Protein AF-A0AAW6XYH4-F1 (afdb_monomer)

Radius of gyration: 12.95 Å; Cα contacts (8 Å, |Δi|>4): 66; chains: 1; bounding box: 28×28×33 Å

Mean predicted aligned error: 4.29 Å

Solvent-accessible surface area (backbone atoms only — not comparable to full-atom values): 4833 Å² total; per-residue (Å²): 139,86,75,89,87,83,85,52,55,88,79,78,39,92,69,86,85,89,85,65,59,94,90,67,48,54,48,60,52,51,43,51,51,53,51,53,53,54,74,76,42,55,51,94,79,44,73,41,76,47,77,30,92,84,73,42,70,61,46,62,72,58,63,73,39,87,31,39,80,48,77,48,94

Foldseek 3Di:
DDDDDDDDCVPVHVDDDDDDDPPRCSLVVVQVVLVVVLVVDPLVGAADEAEDPPPCPSCVPVCPRSRYPYYHD

Structure (mmCIF, N/CA/C/O backbone):
data_AF-A0AAW6XYH4-F1
#
_entry.id   AF-A0AAW6XYH4-F1
#
loop_
_atom_site.group_PDB
_atom_site.id
_atom_site.type_symbol
_atom_site.label_atom_id
_atom_site.label_alt_id
_atom_site.label_comp_id
_atom_site.label_asym_id
_atom_site.label_entity_id
_atom_site.label_seq_id
_atom_site.pdbx_PDB_ins_code
_atom_site.Cartn_x
_atom_site.Cartn_y
_atom_site.Cartn_z
_atom_site.occupancy
_atom_site.B_iso_or_equiv
_atom_site.auth_seq_id
_atom_site.auth_comp_id
_atom_site.auth_asym_id
_atom_site.auth_atom_id
_atom_site.pdbx_PDB_model_num
ATOM 1 N N . MET A 1 1 ? 14.029 8.914 -17.356 1.00 52.03 1 MET A N 1
ATOM 2 C CA . MET A 1 1 ? 13.324 7.625 -17.200 1.00 52.03 1 MET A CA 1
ATOM 3 C C . MET A 1 1 ? 11.862 7.996 -17.166 1.00 52.03 1 MET A C 1
ATOM 5 O O . MET A 1 1 ? 11.353 8.287 -16.096 1.00 52.03 1 MET A O 1
ATOM 9 N N . ASP A 1 2 ? 11.246 8.104 -18.338 1.00 72.31 2 ASP A N 1
ATOM 10 C CA . ASP A 1 2 ? 9.864 8.569 -18.454 1.00 72.31 2 ASP A CA 1
ATOM 11 C C . ASP A 1 2 ? 8.995 7.365 -18.820 1.00 72.31 2 ASP A C 1
ATOM 13 O O . ASP A 1 2 ? 9.284 6.666 -19.792 1.00 72.31 2 ASP A O 1
ATOM 17 N N . GLY A 1 3 ? 7.986 7.071 -17.997 1.00 80.31 3 GLY A N 1
ATOM 18 C CA . GLY A 1 3 ? 7.099 5.919 -18.165 1.00 80.31 3 GLY A CA 1
ATOM 19 C C . GLY A 1 3 ? 6.449 5.475 -16.855 1.00 80.31 3 GLY A C 1
ATOM 20 O O . GLY A 1 3 ? 6.870 5.879 -15.772 1.00 80.31 3 GLY A O 1
ATOM 21 N N . ALA A 1 4 ? 5.406 4.648 -16.952 1.00 85.88 4 ALA A N 1
ATOM 22 C CA . ALA A 1 4 ? 4.761 4.069 -15.778 1.00 85.88 4 ALA A CA 1
ATOM 23 C C . ALA A 1 4 ? 5.737 3.142 -15.035 1.00 85.88 4 ALA A C 1
ATOM 25 O O . ALA A 1 4 ? 6.353 2.264 -15.639 1.00 85.88 4 ALA A O 1
ATOM 26 N N . PHE A 1 5 ? 5.858 3.331 -13.723 1.00 89.12 5 PHE A N 1
ATOM 27 C CA . PHE A 1 5 ? 6.562 2.396 -12.853 1.00 89.12 5 PHE A CA 1
ATOM 28 C C . PHE A 1 5 ? 5.632 1.225 -12.509 1.00 89.12 5 PHE A C 1
ATOM 30 O O . PHE A 1 5 ? 4.496 1.446 -12.091 1.00 89.12 5 PHE A O 1
ATOM 37 N N . GLY A 1 6 ? 6.106 -0.007 -12.692 1.00 90.69 6 GLY A N 1
ATOM 38 C CA . GLY A 1 6 ? 5.370 -1.228 -12.367 1.00 90.69 6 GLY A CA 1
ATOM 39 C C .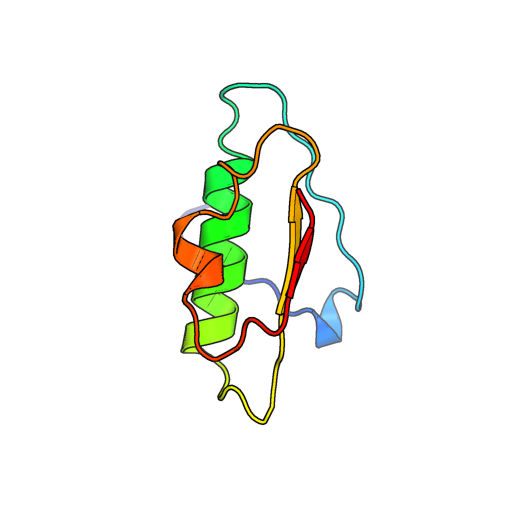 GLY A 1 6 ? 6.083 -2.035 -11.287 1.00 90.69 6 GLY A C 1
ATOM 40 O O . GLY A 1 6 ? 7.307 -2.129 -11.303 1.00 90.69 6 GLY A O 1
ATOM 41 N N . LEU A 1 7 ? 5.302 -2.620 -10.378 1.00 90.25 7 LEU A N 1
ATOM 42 C CA . LEU A 1 7 ? 5.754 -3.560 -9.352 1.00 90.25 7 LEU A CA 1
ATOM 43 C C . LEU A 1 7 ? 4.950 -4.858 -9.495 1.00 90.25 7 LEU A C 1
ATOM 45 O O . LEU A 1 7 ? 3.720 -4.814 -9.517 1.00 90.25 7 LEU A O 1
ATOM 49 N N . ASP A 1 8 ? 5.627 -6.000 -9.573 1.00 90.94 8 ASP A N 1
ATOM 50 C CA . ASP A 1 8 ? 5.018 -7.327 -9.639 1.00 90.94 8 ASP A CA 1
ATOM 51 C C . ASP A 1 8 ? 5.426 -8.132 -8.404 1.00 90.94 8 ASP A C 1
ATOM 53 O O . ASP A 1 8 ? 6.465 -8.782 -8.377 1.00 90.94 8 ASP A O 1
ATOM 57 N N . ILE A 1 9 ? 4.574 -8.143 -7.379 1.00 87.44 9 ILE A N 1
ATOM 58 C CA . ILE A 1 9 ? 4.837 -8.851 -6.114 1.00 87.44 9 ILE A CA 1
ATOM 59 C C . ILE A 1 9 ? 5.027 -10.369 -6.283 1.00 87.44 9 ILE A C 1
ATOM 61 O O . ILE A 1 9 ? 5.583 -11.023 -5.403 1.00 87.44 9 ILE A O 1
ATOM 65 N N . SER A 1 10 ? 4.582 -10.951 -7.402 1.00 87.94 10 SER A N 1
ATOM 66 C CA . SER A 1 10 ? 4.818 -12.365 -7.690 1.00 87.94 10 SER A CA 1
ATOM 67 C C . SER A 1 10 ? 6.221 -12.616 -8.239 1.00 87.94 10 SER A C 1
ATOM 69 O O . SER A 1 10 ? 6.735 -13.720 -8.065 1.00 87.94 10 SER A O 1
ATOM 71 N N . LYS A 1 11 ? 6.822 -11.639 -8.929 1.00 93.62 11 LYS A N 1
ATOM 72 C CA . LYS A 1 11 ? 8.164 -11.751 -9.524 1.00 93.62 11 LYS A CA 1
ATOM 73 C C . LYS A 1 11 ? 9.246 -11.096 -8.669 1.00 93.62 11 LYS A C 1
ATOM 75 O O . LYS A 1 11 ? 10.317 -11.671 -8.512 1.00 93.62 11 LYS A O 1
ATOM 80 N N . ASP A 1 12 ? 8.951 -9.929 -8.111 1.00 91.88 12 ASP A N 1
ATOM 81 C CA . ASP A 1 12 ? 9.872 -9.100 -7.327 1.00 91.88 12 ASP A CA 1
ATOM 82 C C . ASP A 1 12 ? 10.016 -9.602 -5.880 1.00 91.88 12 ASP A C 1
ATOM 84 O O . ASP A 1 12 ? 10.968 -9.257 -5.181 1.00 91.88 12 ASP A O 1
ATOM 88 N N . GLY A 1 13 ? 9.093 -10.464 -5.445 1.00 90.19 13 GLY A N 1
ATOM 89 C CA . GLY A 1 13 ? 9.086 -11.108 -4.139 1.00 90.19 13 GLY A CA 1
ATOM 90 C C . GLY A 1 13 ? 7.869 -10.713 -3.295 1.00 90.19 13 GLY A C 1
ATOM 91 O O . GLY A 1 13 ? 7.338 -9.608 -3.423 1.00 90.19 13 GLY A O 1
ATOM 92 N N . PRO A 1 14 ? 7.429 -11.596 -2.380 1.00 90.25 14 PRO A N 1
ATOM 93 C CA . PRO A 1 14 ? 6.169 -11.427 -1.652 1.00 90.25 14 PRO A CA 1
ATOM 94 C C . PRO A 1 14 ? 6.211 -10.313 -0.593 1.00 90.25 14 PRO A C 1
ATOM 96 O O . PRO A 1 14 ? 5.191 -10.005 0.027 1.00 90.25 14 PRO A O 1
ATOM 99 N N . HIS A 1 15 ? 7.388 -9.734 -0.337 1.00 93.12 15 HIS A N 1
ATOM 100 C CA . HIS A 1 15 ? 7.621 -8.749 0.712 1.00 93.12 15 HIS A CA 1
ATOM 101 C C . HIS A 1 15 ? 8.453 -7.588 0.170 1.00 93.12 15 HIS A C 1
ATOM 103 O O . HIS A 1 15 ? 9.489 -7.801 -0.454 1.00 93.12 15 HIS A O 1
ATOM 109 N N . GLY A 1 16 ? 8.020 -6.361 0.459 1.00 91.25 16 GLY A N 1
ATOM 110 C CA . GLY A 1 16 ? 8.719 -5.135 0.085 1.00 91.25 16 GLY A CA 1
ATOM 111 C C . GLY A 1 16 ? 8.909 -4.207 1.281 1.00 91.25 16 GLY A C 1
ATOM 112 O O . GLY A 1 16 ? 8.134 -4.238 2.238 1.00 91.25 16 GLY A O 1
ATOM 113 N N . LEU A 1 17 ? 9.939 -3.362 1.215 1.00 94.19 17 LEU A N 1
ATOM 114 C CA . LEU A 1 17 ? 10.213 -2.318 2.200 1.00 94.19 17 LEU A CA 1
ATOM 115 C C 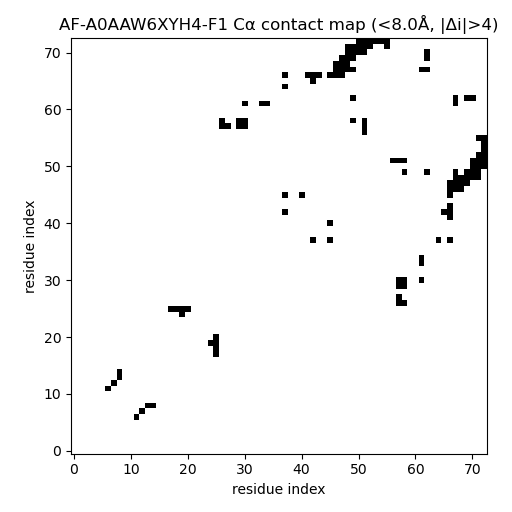. LEU A 1 17 ? 10.122 -0.948 1.527 1.00 94.19 17 LEU A C 1
ATOM 117 O O . LEU A 1 17 ? 10.840 -0.678 0.568 1.00 94.19 17 LEU A O 1
ATOM 121 N N . ILE A 1 18 ? 9.283 -0.067 2.073 1.00 92.44 18 ILE A N 1
ATOM 122 C CA . ILE A 1 18 ? 9.190 1.333 1.651 1.00 92.44 18 ILE A CA 1
ATOM 123 C C . ILE A 1 18 ? 9.651 2.214 2.810 1.00 92.44 18 ILE A C 1
ATOM 125 O O . ILE A 1 18 ? 9.011 2.271 3.862 1.00 92.44 18 ILE A O 1
ATOM 129 N N . ALA A 1 19 ? 10.756 2.925 2.602 1.00 93.69 19 ALA A N 1
ATOM 130 C CA . ALA A 1 19 ? 11.332 3.849 3.568 1.00 93.69 19 ALA A CA 1
ATOM 131 C C . ALA A 1 19 ? 11.322 5.277 3.013 1.00 93.69 19 ALA A C 1
ATOM 133 O O . ALA A 1 19 ? 11.544 5.502 1.827 1.00 93.69 19 ALA A O 1
ATOM 134 N N . GLY A 1 20 ? 11.071 6.249 3.885 1.00 91.81 20 GLY A N 1
ATOM 135 C CA . GLY A 1 20 ? 11.049 7.657 3.513 1.00 91.81 20 GLY A CA 1
ATOM 136 C C . GLY A 1 20 ? 10.890 8.549 4.737 1.00 91.81 20 GLY A C 1
ATOM 137 O O . GLY A 1 20 ? 10.177 8.202 5.682 1.00 91.81 20 GLY A O 1
ATOM 138 N N . THR A 1 21 ? 11.568 9.694 4.728 1.00 93.06 21 THR A N 1
ATOM 139 C CA . THR A 1 21 ? 11.457 10.723 5.769 1.00 93.06 21 THR A CA 1
ATOM 140 C C . THR A 1 21 ? 10.119 11.465 5.669 1.00 93.06 21 THR A C 1
ATOM 142 O O . THR A 1 21 ? 9.391 11.350 4.678 1.00 93.06 21 THR A O 1
ATOM 145 N N . THR A 1 22 ? 9.755 12.237 6.694 1.00 89.75 22 THR A N 1
ATOM 146 C CA . THR A 1 22 ? 8.577 13.117 6.629 1.00 89.75 22 THR A CA 1
ATOM 147 C C . THR A 1 22 ? 8.670 14.037 5.406 1.00 89.75 22 THR A C 1
ATOM 149 O O . THR A 1 22 ? 9.711 14.643 5.174 1.00 89.75 22 THR A O 1
ATOM 152 N N . GLY A 1 23 ? 7.590 14.129 4.626 1.00 91.19 23 GLY A N 1
ATOM 153 C CA . GLY A 1 23 ? 7.538 14.944 3.406 1.00 91.19 23 GLY A CA 1
ATOM 154 C C . GLY A 1 23 ? 8.055 14.257 2.135 1.00 91.19 23 GLY A C 1
ATOM 155 O O . GLY A 1 23 ? 7.867 14.796 1.055 1.00 91.19 23 GLY A O 1
ATOM 156 N N . SER A 1 24 ? 8.629 13.051 2.225 1.00 94.25 24 SER A N 1
ATOM 157 C CA . SER A 1 24 ? 9.132 12.304 1.052 1.00 94.25 24 SER A CA 1
ATOM 158 C C . SER A 1 24 ? 8.050 11.679 0.160 1.00 94.25 24 SER A C 1
ATOM 160 O O . SER A 1 24 ? 8.369 11.125 -0.885 1.00 94.25 24 SER A O 1
ATOM 162 N N . GLY A 1 25 ? 6.781 11.710 0.580 1.00 93.12 25 GLY A N 1
ATOM 163 C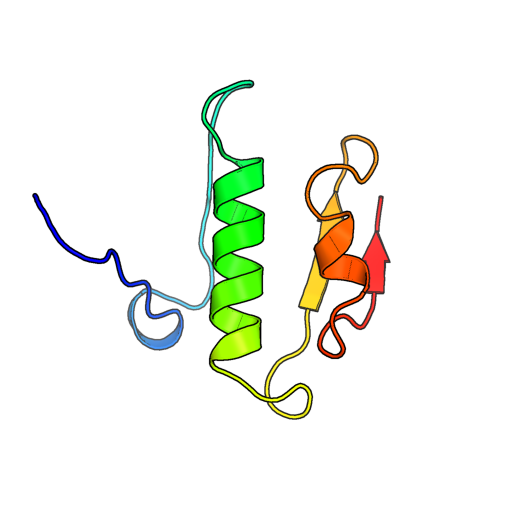 CA . GLY A 1 25 ? 5.679 11.074 -0.152 1.00 93.12 25 GLY A CA 1
ATOM 164 C C . GLY A 1 25 ? 5.439 9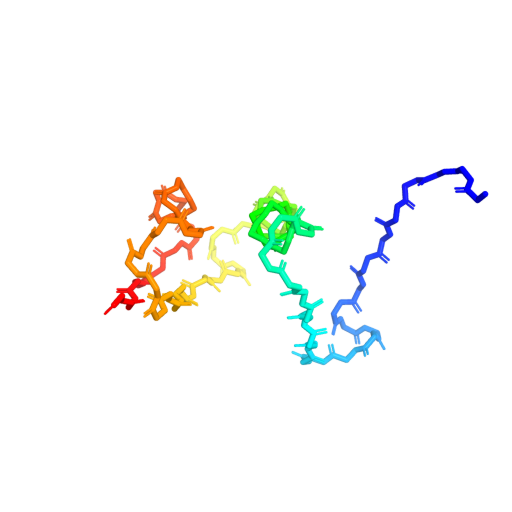.596 0.183 1.00 93.12 25 GLY A C 1
ATOM 165 O O . GLY A 1 25 ? 4.638 8.954 -0.482 1.00 93.12 25 GLY A O 1
ATOM 166 N N . LYS A 1 26 ? 6.060 9.039 1.237 1.00 93.06 26 LYS A N 1
ATOM 167 C CA . LYS A 1 26 ? 5.857 7.631 1.647 1.00 93.06 26 LYS A CA 1
ATOM 168 C C . LYS A 1 26 ? 4.380 7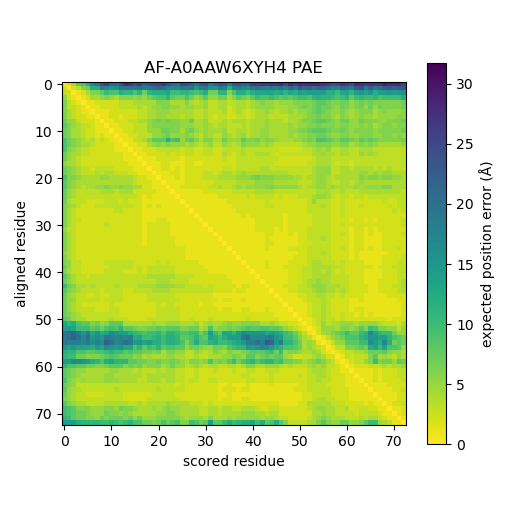.237 1.796 1.00 93.06 26 LYS A C 1
ATOM 170 O O . LYS A 1 26 ? 3.995 6.153 1.371 1.00 93.06 26 LYS A O 1
ATOM 175 N N . SER A 1 27 ? 3.570 8.082 2.438 1.00 91.06 27 SER A N 1
ATOM 176 C CA . SER A 1 27 ? 2.140 7.799 2.631 1.00 91.06 27 SER A CA 1
ATOM 177 C C . SER A 1 27 ? 1.387 7.791 1.301 1.00 91.06 27 SER A C 1
ATOM 179 O O . SER A 1 27 ? 0.617 6.873 1.056 1.00 91.06 27 SER A O 1
ATOM 181 N N . GLU A 1 28 ? 1.685 8.747 0.420 1.00 92.94 28 GLU A N 1
ATOM 182 C CA . GLU A 1 28 ? 1.091 8.834 -0.918 1.00 92.94 28 GLU A CA 1
ATOM 183 C C . GLU A 1 28 ? 1.432 7.604 -1.769 1.00 92.94 28 GLU A C 1
ATOM 185 O O . GLU A 1 28 ? 0.569 7.023 -2.426 1.00 92.94 28 GLU A O 1
ATOM 190 N N . LEU A 1 29 ? 2.687 7.148 -1.704 1.00 93.25 29 LEU A N 1
ATOM 191 C CA . LEU A 1 29 ? 3.134 5.942 -2.395 1.00 93.25 29 LEU A CA 1
ATOM 192 C C . LEU A 1 29 ? 2.423 4.687 -1.870 1.00 93.25 29 LEU A C 1
ATOM 194 O O . LEU A 1 29 ? 2.011 3.842 -2.660 1.00 93.25 29 LEU A O 1
ATOM 198 N N . LEU A 1 30 ? 2.255 4.564 -0.550 1.00 93.38 30 LEU A N 1
ATOM 199 C CA . LEU A 1 30 ? 1.527 3.445 0.056 1.00 93.38 30 LEU A CA 1
ATOM 200 C C . LEU A 1 30 ? 0.054 3.430 -0.374 1.00 93.38 30 LEU A C 1
ATOM 202 O O . LEU A 1 30 ? -0.451 2.375 -0.751 1.00 93.38 30 LEU A O 1
ATOM 206 N N . GLN A 1 31 ? -0.617 4.583 -0.370 1.00 93.56 31 GLN A N 1
ATOM 207 C CA . GLN A 1 31 ? -1.997 4.703 -0.853 1.00 93.56 31 GLN A CA 1
ATOM 208 C C . GLN A 1 31 ? -2.102 4.364 -2.342 1.00 93.56 31 GLN A C 1
ATOM 210 O O . GLN A 1 31 ? -2.973 3.589 -2.730 1.00 93.56 31 GLN A O 1
ATOM 215 N N . SER A 1 32 ? -1.173 4.864 -3.162 1.00 94.00 32 SER A N 1
ATOM 216 C CA . SER A 1 32 ? -1.109 4.567 -4.598 1.00 94.00 32 SER A CA 1
ATOM 217 C C . SER A 1 32 ? -0.916 3.075 -4.869 1.00 94.00 32 SER A C 1
ATOM 219 O O . SER A 1 32 ? -1.568 2.517 -5.753 1.00 94.00 32 SER A O 1
ATOM 221 N N . LEU A 1 33 ? -0.060 2.405 -4.091 1.00 93.56 33 LEU A N 1
ATOM 222 C CA . LEU A 1 33 ? 0.159 0.964 -4.187 1.00 93.56 33 LEU A CA 1
ATOM 223 C C . LEU A 1 33 ? -1.111 0.181 -3.829 1.00 93.56 33 LEU A C 1
ATOM 225 O O . LEU A 1 33 ? -1.531 -0.685 -4.595 1.00 93.56 33 LEU A O 1
ATOM 229 N N . VAL A 1 34 ? -1.748 0.509 -2.701 1.00 94.88 34 VAL A N 1
ATOM 230 C CA . VAL A 1 34 ? -2.996 -0.140 -2.263 1.00 94.88 34 VAL A CA 1
ATOM 231 C C . VAL A 1 34 ? -4.110 0.074 -3.288 1.00 94.88 34 VAL A C 1
ATOM 233 O O . VAL A 1 34 ? -4.766 -0.886 -3.686 1.00 94.88 34 VAL A O 1
ATOM 236 N N . ALA A 1 35 ? -4.291 1.302 -3.776 1.00 95.19 35 ALA A N 1
ATOM 237 C CA . ALA A 1 35 ? -5.294 1.624 -4.786 1.00 95.19 35 ALA A CA 1
ATOM 238 C C . ALA A 1 35 ? -5.038 0.889 -6.111 1.00 95.19 35 AL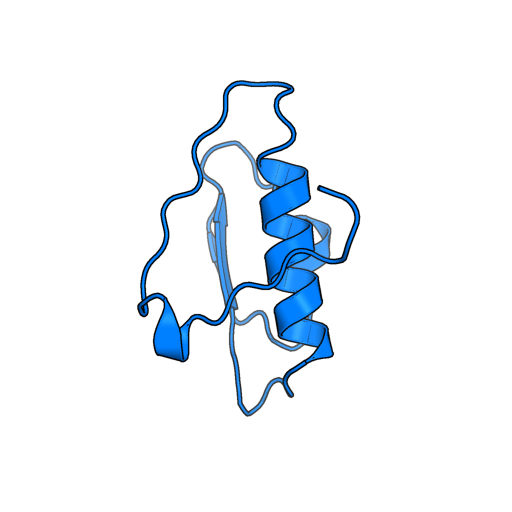A A C 1
ATOM 240 O O . ALA A 1 35 ? -5.966 0.322 -6.684 1.00 95.19 35 ALA A O 1
ATOM 241 N N . SER A 1 36 ? -3.786 0.828 -6.573 1.00 95.38 36 SER A N 1
ATOM 242 C CA . SER A 1 36 ? -3.425 0.107 -7.803 1.00 95.38 36 SER A CA 1
ATOM 243 C C . SER A 1 36 ? -3.734 -1.387 -7.689 1.00 95.38 36 SER A C 1
ATOM 245 O O . SER A 1 36 ? -4.313 -1.975 -8.601 1.00 95.38 36 SER A O 1
ATOM 247 N N . LEU A 1 37 ? -3.416 -1.995 -6.542 1.00 95.12 37 LEU A N 1
ATOM 248 C CA . LEU A 1 37 ? -3.750 -3.391 -6.261 1.00 95.12 37 LEU A CA 1
ATOM 249 C C . LEU A 1 37 ? -5.268 -3.616 -6.177 1.00 95.12 37 LEU A C 1
ATOM 251 O O . LEU A 1 37 ? -5.754 -4.622 -6.692 1.00 95.12 37 LEU A O 1
ATOM 255 N N . ALA A 1 38 ? -6.013 -2.684 -5.578 1.00 96.75 38 ALA A N 1
ATOM 256 C CA . ALA A 1 38 ? -7.471 -2.745 -5.466 1.00 96.75 38 ALA A CA 1
ATOM 257 C C . ALA A 1 38 ? -8.174 -2.634 -6.827 1.00 96.75 38 ALA A C 1
ATOM 259 O O . ALA A 1 38 ? -9.167 -3.314 -7.063 1.00 96.75 38 ALA A O 1
ATOM 260 N N . VAL A 1 39 ? -7.657 -1.795 -7.731 1.00 96.44 39 VAL A N 1
ATOM 261 C CA . VAL A 1 39 ? -8.176 -1.648 -9.102 1.00 96.44 39 VAL A CA 1
ATOM 262 C C . VAL A 1 39 ? -7.877 -2.891 -9.941 1.00 96.44 39 VAL A C 1
ATOM 264 O O . VAL A 1 39 ? -8.710 -3.304 -10.745 1.00 96.44 39 VAL A O 1
ATOM 267 N N . ALA A 1 40 ? -6.707 -3.505 -9.754 1.00 95.50 40 ALA A N 1
ATOM 268 C CA . ALA A 1 40 ? -6.281 -4.662 -10.537 1.00 95.50 40 ALA A CA 1
ATOM 269 C C . ALA A 1 40 ? -6.898 -5.999 -10.081 1.00 95.50 40 ALA A C 1
ATOM 271 O O . ALA A 1 40 ? -6.845 -6.972 -10.831 1.00 95.50 40 ALA A O 1
ATOM 272 N N . ASN A 1 41 ? -7.468 -6.076 -8.872 1.00 96.56 41 ASN A N 1
ATOM 273 C CA . ASN A 1 41 ? -7.922 -7.335 -8.273 1.00 96.56 41 ASN A CA 1
ATOM 274 C C . ASN A 1 41 ? -9.323 -7.210 -7.672 1.00 96.56 41 ASN A C 1
ATOM 276 O O . ASN A 1 41 ? -9.688 -6.178 -7.125 1.00 96.56 41 ASN A O 1
ATOM 280 N N . THR A 1 42 ? -10.112 -8.286 -7.695 1.00 98.25 42 THR A N 1
ATOM 281 C CA . THR A 1 42 ? -11.396 -8.323 -6.968 1.00 98.25 42 THR A CA 1
ATOM 282 C C . THR A 1 42 ? -11.180 -8.561 -5.464 1.00 98.25 42 THR A C 1
ATOM 284 O O . THR A 1 42 ? -10.221 -9.256 -5.119 1.00 98.25 42 THR A O 1
ATOM 287 N N . PRO A 1 43 ? -12.090 -8.121 -4.572 1.00 97.75 43 PRO A N 1
ATOM 288 C CA . PRO A 1 43 ? -11.994 -8.387 -3.128 1.00 97.75 43 PRO A CA 1
ATOM 289 C C . PRO A 1 43 ? -11.919 -9.875 -2.753 1.00 97.75 43 PRO A C 1
ATOM 291 O O . PRO A 1 43 ? -11.280 -10.246 -1.779 1.00 97.75 43 PRO A O 1
ATOM 294 N N . ASN A 1 44 ? -12.502 -10.763 -3.564 1.00 97.75 44 ASN A N 1
ATOM 295 C CA . ASN A 1 44 ? -12.420 -12.210 -3.327 1.00 97.75 44 ASN A CA 1
ATOM 296 C C . ASN A 1 44 ? -11.029 -12.800 -3.623 1.00 97.75 44 ASN A C 1
ATOM 298 O O . ASN A 1 44 ? -10.743 -13.920 -3.209 1.00 97.75 44 ASN A O 1
ATOM 302 N N . ALA A 1 45 ? -10.190 -12.078 -4.369 1.00 96.75 45 ALA A N 1
ATOM 303 C CA . ALA A 1 45 ? -8.857 -12.518 -4.774 1.00 96.75 45 ALA A CA 1
ATOM 304 C C . ALA A 1 45 ? -7.737 -11.855 -3.956 1.00 96.75 45 ALA A C 1
ATOM 306 O O . ALA A 1 45 ? -6.635 -12.394 -3.888 1.00 96.75 45 ALA A O 1
ATOM 307 N N . LEU A 1 46 ? -8.004 -10.696 -3.344 1.00 96.19 46 LEU A N 1
ATOM 308 C CA . LEU A 1 46 ? -7.023 -9.933 -2.580 1.00 96.19 46 LEU A CA 1
ATOM 309 C C . LEU A 1 46 ? -7.698 -9.184 -1.431 1.00 96.19 46 LEU A C 1
ATOM 311 O O . LEU A 1 46 ? -8.639 -8.427 -1.653 1.00 96.19 46 LEU A O 1
ATOM 315 N N . ASN A 1 47 ? -7.144 -9.339 -0.230 1.00 97.56 47 ASN A N 1
ATOM 316 C CA . ASN A 1 47 ? -7.565 -8.611 0.962 1.00 97.56 47 ASN A CA 1
ATOM 317 C C . ASN A 1 47 ? -6.421 -7.750 1.507 1.00 97.56 47 ASN A C 1
ATOM 319 O O . ASN A 1 47 ? -5.253 -8.133 1.417 1.00 97.56 47 ASN A O 1
ATOM 323 N N . PHE A 1 48 ? -6.763 -6.627 2.137 1.00 96.62 48 PHE A N 1
ATOM 324 C CA . PHE A 1 48 ? -5.824 -5.756 2.837 1.00 96.62 48 PHE A CA 1
ATOM 325 C C . PHE A 1 48 ? -6.047 -5.781 4.348 1.00 96.62 48 PHE A C 1
ATOM 327 O O . PHE A 1 48 ? -7.171 -5.649 4.835 1.00 96.62 48 PHE A O 1
ATOM 334 N N . VAL A 1 49 ? -4.940 -5.873 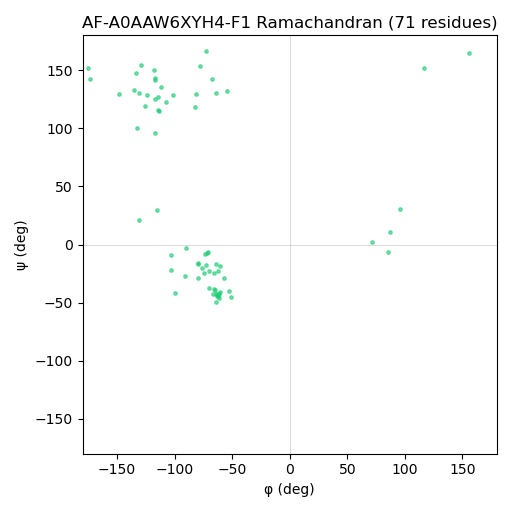5.084 1.00 95.75 49 VAL A N 1
ATOM 33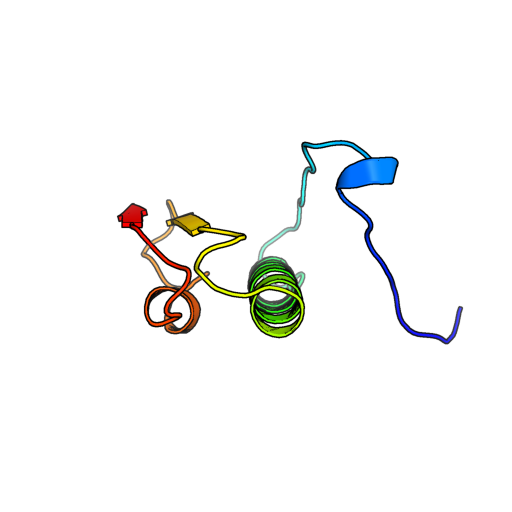5 C CA . VAL A 1 49 ? -4.860 -5.526 6.505 1.00 95.75 49 VAL A CA 1
ATOM 336 C C . VAL A 1 49 ? -3.954 -4.308 6.603 1.00 95.75 49 VAL A C 1
ATOM 338 O O . VAL A 1 49 ? -2.778 -4.379 6.247 1.00 95.75 49 VAL A O 1
ATOM 341 N N . LEU A 1 50 ? -4.510 -3.181 7.036 1.00 93.62 50 LEU A N 1
ATOM 342 C CA . LEU A 1 50 ? -3.813 -1.898 7.053 1.00 93.62 50 LEU A CA 1
ATOM 343 C C . LEU A 1 50 ? -3.341 -1.594 8.476 1.00 93.62 50 LEU A C 1
ATOM 345 O O . LEU A 1 50 ? -4.127 -1.655 9.417 1.00 93.62 50 LEU A O 1
ATOM 349 N N . VAL A 1 51 ? -2.060 -1.274 8.646 1.00 91.62 51 VAL A N 1
ATOM 350 C CA . VAL A 1 51 ? -1.467 -0.981 9.960 1.00 91.62 51 VAL A CA 1
ATOM 351 C C . VAL A 1 51 ? -0.776 0.379 9.907 1.00 91.62 51 VAL A C 1
ATOM 353 O O . VAL A 1 51 ? 0.148 0.569 9.115 1.00 91.62 51 VAL A O 1
ATOM 356 N N . ASP A 1 52 ? -1.213 1.327 10.738 1.00 87.25 52 ASP A N 1
ATOM 357 C CA . ASP A 1 52 ? -0.657 2.682 10.815 1.00 87.25 52 ASP A CA 1
ATOM 358 C C . ASP A 1 52 ? -0.385 3.122 12.258 1.00 87.25 52 ASP A C 1
ATOM 360 O O . ASP A 1 52 ? -1.261 3.618 12.953 1.00 87.25 52 ASP A O 1
ATOM 364 N N . TYR A 1 53 ? 0.878 3.041 12.672 1.00 79.69 53 TYR A N 1
ATOM 365 C CA . TYR A 1 53 ? 1.326 3.401 14.020 1.00 79.69 53 TYR A CA 1
ATOM 366 C C . TYR A 1 53 ? 1.312 4.905 14.344 1.00 79.69 53 TYR A C 1
ATOM 368 O O . TYR A 1 53 ? 1.636 5.280 15.471 1.00 79.69 53 TYR A O 1
ATOM 376 N N . LYS A 1 54 ? 1.031 5.795 13.379 1.00 74.25 54 LYS A N 1
ATOM 377 C CA . LYS A 1 54 ? 1.178 7.252 13.560 1.00 74.25 54 LYS A CA 1
ATOM 378 C C . LYS A 1 54 ? -0.149 8.018 13.478 1.00 74.25 54 LYS A C 1
ATOM 380 O O . LYS A 1 54 ? -0.153 9.191 13.108 1.00 74.25 54 LYS A O 1
ATOM 385 N N . GLY A 1 55 ? -1.258 7.381 13.860 1.00 65.38 55 GLY A N 1
ATOM 386 C CA . GLY A 1 55 ? -2.563 8.041 14.003 1.00 65.38 55 GLY A CA 1
ATOM 387 C C . GLY A 1 55 ? -3.484 7.926 12.786 1.00 65.38 55 GLY A C 1
ATOM 388 O O . GLY A 1 55 ? -4.271 8.835 12.528 1.00 65.38 55 GLY A O 1
ATOM 389 N N . GLY A 1 56 ? -3.376 6.834 12.025 1.00 64.38 56 GLY A N 1
ATOM 390 C CA . GLY A 1 56 ? -4.370 6.415 11.025 1.00 64.38 56 GLY A CA 1
ATOM 391 C C . GLY A 1 56 ? -4.471 7.260 9.748 1.00 64.38 56 GLY A C 1
ATOM 392 O O . GLY A 1 56 ? -5.311 6.978 8.893 1.00 64.38 56 GLY A O 1
ATOM 393 N N . ALA A 1 57 ? -3.647 8.296 9.583 1.00 74.88 57 ALA A N 1
ATOM 394 C CA . ALA A 1 57 ? -3.727 9.190 8.431 1.00 74.88 57 ALA A CA 1
ATOM 395 C C . ALA A 1 57 ? -3.189 8.561 7.135 1.00 74.88 57 ALA A C 1
ATOM 397 O O . ALA A 1 57 ? -3.590 8.977 6.049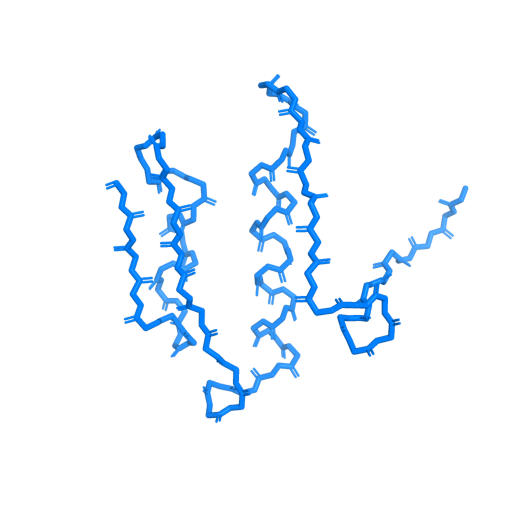 1.00 74.88 57 ALA A O 1
ATOM 398 N N . ALA A 1 58 ? -2.294 7.570 7.214 1.00 79.12 58 ALA A N 1
ATOM 399 C CA . ALA A 1 58 ? -1.641 7.015 6.031 1.00 79.12 58 ALA A CA 1
ATOM 400 C C . ALA A 1 58 ? -2.591 6.203 5.141 1.00 79.12 58 ALA A C 1
ATOM 402 O O . ALA A 1 58 ? -2.322 6.086 3.952 1.00 79.12 58 ALA A O 1
ATOM 403 N N . PHE A 1 59 ? -3.699 5.685 5.678 1.00 83.31 59 PHE A N 1
ATOM 404 C CA . PHE A 1 59 ? -4.622 4.794 4.963 1.00 83.31 59 PHE A CA 1
ATOM 405 C C . PHE A 1 59 ? -6.094 5.204 5.090 1.00 83.31 59 PHE A C 1
ATOM 407 O O . PHE A 1 59 ? -6.984 4.375 4.900 1.00 83.31 59 PHE A O 1
ATOM 414 N N . LYS A 1 60 ? -6.354 6.473 5.424 1.00 78.25 60 LYS A N 1
ATOM 415 C CA . LYS A 1 60 ? -7.680 6.952 5.831 1.00 78.25 60 LYS A CA 1
ATOM 416 C C . LYS A 1 60 ? -8.795 6.606 4.841 1.00 78.25 60 LYS A C 1
ATOM 418 O O . LYS A 1 60 ? -9.862 6.208 5.281 1.00 78.25 60 LYS A O 1
ATOM 423 N N . ASP A 1 61 ? -8.541 6.700 3.539 1.00 85.75 61 ASP A N 1
ATOM 424 C CA . ASP A 1 61 ? -9.552 6.368 2.527 1.00 85.75 61 ASP A CA 1
ATOM 425 C C . ASP A 1 61 ? -9.484 4.893 2.099 1.00 85.75 61 ASP A C 1
ATOM 427 O O . ASP A 1 61 ? -10.497 4.288 1.747 1.00 85.75 61 ASP A O 1
ATOM 431 N N . CYS A 1 62 ? -8.308 4.264 2.207 1.00 92.19 62 CYS A N 1
ATOM 432 C CA . CYS A 1 62 ? -8.116 2.849 1.885 1.00 92.19 62 CYS A CA 1
ATOM 433 C C . CYS A 1 62 ? -8.887 1.915 2.831 1.00 92.19 62 CYS A C 1
ATOM 435 O O . CYS A 1 62 ? -9.230 0.798 2.442 1.00 92.19 62 CYS A O 1
ATOM 437 N N . VAL A 1 63 ? -9.201 2.357 4.055 1.00 91.44 63 VAL A N 1
ATOM 438 C CA . VAL A 1 63 ? -10.016 1.576 5.003 1.00 91.44 63 VAL A CA 1
ATOM 439 C C . VAL A 1 63 ? -11.434 1.305 4.491 1.00 91.44 63 VAL A C 1
ATOM 441 O O . VAL A 1 63 ? -12.063 0.341 4.910 1.00 91.44 63 VAL A O 1
ATOM 444 N N . HIS A 1 64 ? -11.928 2.125 3.562 1.00 93.31 64 HIS A N 1
ATOM 445 C CA . HIS A 1 64 ? -13.268 1.997 2.994 1.00 93.31 64 HIS A CA 1
ATOM 446 C C . HIS A 1 64 ? -13.322 1.112 1.741 1.00 93.31 64 HIS A C 1
ATOM 448 O O . HIS A 1 64 ? -14.404 0.887 1.199 1.00 93.31 64 HIS A O 1
ATOM 454 N N . LEU A 1 65 ? -12.178 0.606 1.266 1.00 96.62 65 LEU A N 1
ATOM 455 C CA . LEU A 1 65 ? -12.141 -0.312 0.130 1.00 96.62 65 LEU A CA 1
ATOM 456 C C . LEU A 1 65 ? -12.797 -1.652 0.502 1.00 96.62 65 LEU A C 1
ATOM 458 O O . LEU A 1 65 ? -12.560 -2.155 1.600 1.00 96.62 65 LEU A O 1
ATOM 462 N N . PRO A 1 66 ? -13.544 -2.290 -0.418 1.00 97.62 66 PRO A N 1
ATOM 463 C CA . PRO A 1 66 ? -14.168 -3.591 -0.161 1.00 97.62 66 PRO A CA 1
ATOM 464 C C . PRO A 1 66 ? -13.147 -4.716 0.079 1.00 97.62 66 PRO A C 1
ATOM 466 O O . PRO A 1 66 ? -13.503 -5.761 0.611 1.00 97.62 66 PRO A O 1
ATOM 469 N N . HIS A 1 67 ? -11.886 -4.506 -0.304 1.00 98.19 67 HIS A N 1
ATOM 470 C CA . HIS A 1 67 ? -10.756 -5.398 -0.037 1.00 98.19 67 HIS A CA 1
ATOM 471 C C . HIS A 1 67 ? -10.252 -5.312 1.408 1.00 98.19 67 HIS A C 1
ATOM 473 O O . HIS A 1 67 ? -9.526 -6.197 1.856 1.00 98.19 67 HIS A O 1
ATOM 479 N N . THR A 1 68 ? -10.553 -4.237 2.138 1.00 96.94 68 THR A N 1
ATOM 480 C CA . THR A 1 68 ? -9.990 -4.026 3.474 1.00 96.94 68 THR A CA 1
ATOM 481 C C . THR A 1 68 ? -10.782 -4.805 4.517 1.00 96.94 68 THR A C 1
ATOM 483 O O . THR A 1 68 ? -11.961 -4.549 4.742 1.00 96.94 68 THR A O 1
ATOM 486 N N . VAL A 1 69 ? -10.109 -5.737 5.195 1.00 96.69 69 VAL A N 1
ATOM 487 C CA . VAL A 1 69 ? -10.720 -6.611 6.215 1.00 96.69 69 VAL A CA 1
ATOM 488 C C . VAL A 1 69 ? -10.382 -6.194 7.648 1.00 96.69 69 VAL A C 1
ATOM 490 O O . VAL A 1 69 ? -10.957 -6.719 8.598 1.00 96.69 69 VAL A O 1
ATOM 493 N N . GLY A 1 70 ? -9.462 -5.243 7.824 1.00 91.75 70 GLY A N 1
ATOM 494 C CA . GLY A 1 70 ? -9.118 -4.694 9.131 1.00 91.75 70 GLY A CA 1
ATOM 495 C C . GLY A 1 70 ? -8.127 -3.537 9.053 1.00 91.75 70 GLY A C 1
ATOM 496 O O . GLY A 1 70 ? -7.296 -3.469 8.144 1.00 91.75 70 GLY A O 1
ATOM 497 N N . MET A 1 71 ? -8.211 -2.641 10.037 1.00 89.75 71 MET A N 1
ATOM 498 C CA . MET A 1 71 ? -7.270 -1.543 10.236 1.00 89.75 71 MET A CA 1
ATOM 499 C C . MET A 1 71 ? -6.816 -1.510 11.694 1.00 89.75 71 MET A C 1
ATOM 501 O O . MET A 1 71 ? -7.643 -1.539 12.604 1.00 89.75 71 MET A O 1
ATOM 505 N N . VAL A 1 72 ? -5.504 -1.438 11.904 1.00 88.88 72 VAL A N 1
ATOM 506 C CA . VAL A 1 72 ? -4.881 -1.246 13.216 1.00 88.88 72 VAL A CA 1
ATOM 507 C C . VAL A 1 72 ? -4.190 0.108 13.204 1.00 88.88 72 VAL A C 1
ATOM 509 O O . VAL A 1 72 ? -3.410 0.395 12.296 1.00 88.88 72 VAL A O 1
ATOM 512 N N . THR A 1 73 ? -4.495 0.943 14.191 1.00 83.25 73 THR A N 1
ATOM 513 C CA . THR A 1 73 ? -3.920 2.285 14.349 1.00 83.25 73 THR A CA 1
ATOM 514 C C . THR A 1 73 ? -3.341 2.478 15.741 1.00 83.25 73 THR A C 1
ATOM 516 O O . THR A 1 73 ? -3.666 1.665 16.634 1.00 83.25 73 THR A O 1
#

Sequence (73 aa):
MDGAFGLDISKDGPHGLIAGTTGSGKSELLQSLVASLAVANTPNALNFVLVDYKGGAAFKDCVHLPHTVGMVT

Secondary structure (DSSP, 8-state):
--S-----TTTS-S-------TTSSHHHHHHHHHHHHHHHS-TTT--EEEE-TTTSGGGTTGGGSTTEEEEE-

pLDDT: mean 90.03, std 8.49, range [52.03, 98.25]

InterPro domains:
  IPR002543 FtsK domain [PF01580] (7-69)
  IPR002543 FtsK domain [PS50901] (1-73)
  IPR027417 P-loop containing nucleoside triphosphate hydrolase [G3DSA:3.40.50.300] (2-73)
  IPR027417 P-loop containing nucleoside triphosphate hydrolase [SSF52540] (5-56)
  IPR050206 FtsK/SpoIIIE/SftA cell division and DNA translocation [PTHR22683] (6-73)

Organism: Streptococcus agalactiae (NCBI:txid1311)